Protein AF-A0A4R8FAW3-F1 (afdb_monomer)

Mean predicted aligned error: 11.06 Å

Nearest PDB structures (foldseek):
  8ip4-assembly1_A  TM=4.656E-01  e=1.678E+00  Homo sapiens
  8ts1-assembly1_A  TM=3.922E-01  e=1.394E+00  Homo sapiens
  3v6k-assembly2_J  TM=5.421E-01  e=6.550E+00  Saccharolobus solfataricus P2
  6l97-assembly1_A  TM=4.778E-01  e=5.113E+00  Saccharolobus solfataricus P2
  2ptl-assembly1_A  TM=2.743E-01  e=3.116E+00  Finegoldia magna ATCC 29328

pLDDT: mean 80.19, std 16.82, range [44.03, 96.31]

Secondary structure (DSSP, 8-state):
-----------------PPPEEEEEEEETTS-EEEEEEEHHHHHHHHHHHHHHHHHHSS-SEEEETTEEEEGGGEEEEEEEEPPP----

Sequence (89 aa):
MSDDITADDRLQDTAPDAEPDWILKFTLRGGSTVEWIGSKSAVFGALEELKTHDRATGPLNWFFLPMGAINMGEVRVVTIRPCPPETKP

Structure (mmCIF, N/CA/C/O backbone):
data_AF-A0A4R8FAW3-F1
#
_entry.id   AF-A0A4R8FAW3-F1
#
loop_
_atom_site.group_PDB
_atom_site.id
_atom_site.type_symbol
_atom_site.label_atom_id
_atom_site.label_alt_id
_atom_site.label_comp_id
_atom_site.label_asym_id
_atom_site.label_entity_id
_atom_site.label_seq_id
_atom_site.pdbx_PDB_ins_code
_atom_site.Cartn_x
_atom_site.Cartn_y
_atom_site.Cartn_z
_atom_site.occupancy
_atom_site.B_iso_or_equiv
_atom_site.auth_seq_id
_atom_site.auth_comp_id
_atom_site.auth_asym_id
_atom_site.auth_atom_id
_atom_site.pdbx_PDB_model_num
ATOM 1 N N . MET A 1 1 ? 49.239 -6.848 -44.777 1.00 48.53 1 MET A N 1
ATOM 2 C CA . MET A 1 1 ? 48.955 -7.116 -43.357 1.00 48.53 1 MET A CA 1
ATOM 3 C C . MET A 1 1 ? 47.564 -6.582 -43.126 1.00 48.53 1 MET A C 1
ATOM 5 O O . MET A 1 1 ? 47.383 -5.373 -43.142 1.00 48.53 1 MET A O 1
ATOM 9 N N . SER A 1 2 ? 46.602 -7.497 -43.149 1.00 53.44 2 SER A N 1
ATOM 10 C CA . SER A 1 2 ? 45.180 -7.226 -42.989 1.00 53.44 2 SER A CA 1
ATOM 11 C C . SER A 1 2 ? 44.851 -7.555 -41.549 1.00 53.44 2 SER A C 1
ATOM 13 O O . SER A 1 2 ? 45.001 -8.714 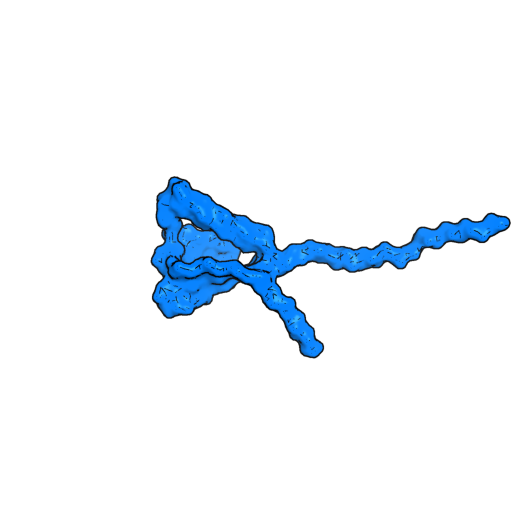-41.180 1.00 53.44 2 SER A O 1
ATOM 15 N N . ASP A 1 3 ? 44.425 -6.567 -40.775 1.00 52.38 3 ASP A N 1
ATOM 16 C CA . ASP A 1 3 ? 43.670 -6.834 -39.561 1.00 52.38 3 ASP A CA 1
ATOM 17 C C . ASP A 1 3 ? 42.347 -6.089 -39.677 1.00 52.38 3 ASP A C 1
ATOM 19 O O . ASP A 1 3 ? 42.269 -4.869 -39.830 1.00 52.38 3 ASP A O 1
ATOM 23 N N . ASP A 1 4 ? 41.343 -6.944 -39.767 1.00 53.47 4 ASP A N 1
ATOM 24 C CA . ASP A 1 4 ? 39.949 -6.748 -40.088 1.00 53.47 4 ASP A CA 1
ATOM 25 C C . ASP A 1 4 ? 39.260 -5.994 -38.944 1.00 53.47 4 ASP A C 1
ATOM 27 O O . ASP A 1 4 ? 39.354 -6.374 -37.775 1.00 53.47 4 ASP A O 1
ATOM 31 N N . ILE A 1 5 ? 38.582 -4.894 -39.271 1.00 60.56 5 ILE A N 1
ATOM 32 C CA . ILE A 1 5 ? 37.716 -4.184 -38.329 1.00 60.56 5 ILE A CA 1
ATOM 33 C C . ILE A 1 5 ? 36.406 -4.965 -38.292 1.00 60.56 5 ILE A C 1
ATOM 35 O O . ILE A 1 5 ? 35.467 -4.656 -39.019 1.00 60.56 5 ILE A O 1
ATOM 39 N N . THR A 1 6 ? 36.327 -5.980 -37.434 1.00 53.25 6 THR A N 1
ATOM 40 C CA . THR A 1 6 ? 35.039 -6.570 -37.053 1.00 53.25 6 THR A CA 1
ATOM 41 C C . THR A 1 6 ? 34.496 -5.801 -35.852 1.00 53.25 6 THR A C 1
ATOM 43 O O . THR A 1 6 ? 34.529 -6.247 -34.707 1.00 53.25 6 THR A O 1
ATOM 46 N N . ALA A 1 7 ? 34.035 -4.581 -36.121 1.00 53.91 7 ALA A N 1
ATOM 47 C CA . ALA A 1 7 ? 33.042 -3.935 -35.283 1.00 53.91 7 ALA A CA 1
ATOM 48 C C . ALA A 1 7 ? 31.690 -4.550 -35.655 1.00 53.91 7 ALA A C 1
ATOM 50 O O . ALA A 1 7 ? 30.985 -3.997 -36.488 1.00 53.91 7 ALA A O 1
ATOM 51 N N . ASP A 1 8 ? 31.369 -5.717 -35.099 1.00 44.03 8 ASP A N 1
ATOM 52 C CA . ASP A 1 8 ? 30.021 -6.262 -35.214 1.00 44.03 8 ASP A CA 1
ATOM 53 C C . ASP A 1 8 ? 29.648 -7.070 -33.966 1.00 44.03 8 ASP A C 1
ATOM 55 O O . ASP A 1 8 ? 30.347 -7.983 -33.525 1.00 44.03 8 ASP A O 1
ATOM 59 N N . ASP A 1 9 ? 28.510 -6.669 -33.416 1.00 46.59 9 ASP A N 1
ATOM 60 C CA . ASP A 1 9 ? 27.541 -7.554 -32.786 1.00 46.59 9 ASP A CA 1
ATOM 61 C C . ASP A 1 9 ? 27.816 -8.114 -31.388 1.00 46.59 9 ASP A C 1
ATOM 63 O O . ASP A 1 9 ? 27.695 -9.303 -31.091 1.00 46.59 9 ASP A O 1
ATOM 67 N N . ARG A 1 10 ? 28.029 -7.198 -30.442 1.00 46.22 10 ARG A N 1
ATOM 68 C CA . ARG A 1 10 ? 27.416 -7.367 -29.119 1.00 46.22 10 ARG A CA 1
ATOM 69 C C . ARG A 1 10 ? 26.595 -6.138 -28.767 1.00 46.22 10 ARG A C 1
ATOM 71 O O . ARG A 1 10 ? 26.874 -5.447 -27.790 1.00 46.22 10 ARG A O 1
ATOM 78 N N . LEU A 1 11 ? 25.531 -5.921 -29.543 1.00 48.16 11 LEU A N 1
ATOM 79 C CA . LEU A 1 11 ? 24.251 -5.500 -28.974 1.00 48.16 11 LEU A CA 1
ATOM 80 C C . LEU A 1 11 ? 23.882 -6.557 -27.923 1.00 48.16 11 LEU A C 1
ATOM 82 O O . LEU A 1 11 ? 23.141 -7.500 -28.182 1.00 48.16 11 LEU A O 1
ATOM 86 N N . GLN A 1 12 ? 24.502 -6.465 -26.742 1.00 49.91 12 GLN A N 1
ATOM 87 C CA . GLN A 1 12 ? 23.947 -7.089 -25.561 1.00 49.91 12 GLN A CA 1
ATOM 88 C C . GLN A 1 12 ? 22.604 -6.415 -25.391 1.00 49.91 12 GLN A C 1
ATOM 90 O O . GLN A 1 12 ? 22.535 -5.230 -25.085 1.00 49.91 12 GLN A O 1
ATOM 95 N N . ASP A 1 13 ? 21.589 -7.195 -25.725 1.00 46.97 13 ASP A N 1
ATOM 96 C CA . ASP A 1 13 ? 20.187 -7.065 -25.401 1.00 46.97 13 ASP A CA 1
ATOM 97 C C . ASP A 1 13 ? 20.050 -6.681 -23.920 1.00 46.97 13 ASP A C 1
ATOM 99 O O . ASP A 1 13 ? 19.784 -7.502 -23.043 1.00 46.97 13 ASP A O 1
ATOM 103 N N . THR A 1 14 ? 20.331 -5.417 -23.603 1.00 47.00 14 THR A N 1
ATOM 104 C CA . THR A 1 14 ? 19.895 -4.776 -22.378 1.00 47.00 14 THR A CA 1
ATOM 105 C C . THR A 1 14 ? 18.409 -4.584 -22.572 1.00 47.00 14 THR A C 1
ATOM 107 O O . THR A 1 14 ? 17.934 -3.493 -22.892 1.00 47.00 14 THR A O 1
ATOM 110 N N . ALA A 1 15 ? 17.661 -5.677 -22.377 1.00 60.09 15 ALA A N 1
ATOM 111 C CA . ALA A 1 15 ? 16.305 -5.574 -21.879 1.00 60.09 15 ALA A CA 1
ATOM 112 C C . ALA A 1 15 ? 16.361 -4.458 -20.828 1.00 60.09 15 ALA A C 1
ATOM 114 O O . ALA A 1 15 ? 17.210 -4.551 -19.931 1.00 60.09 15 ALA A O 1
ATOM 115 N N . PRO A 1 16 ? 15.623 -3.347 -21.020 1.00 53.72 16 PRO A N 1
ATOM 116 C CA . PRO A 1 16 ? 15.755 -2.197 -20.144 1.00 53.72 16 PRO A CA 1
ATOM 117 C C . PRO A 1 16 ? 15.647 -2.727 -18.725 1.00 53.72 16 PRO A C 1
ATOM 119 O O . PRO A 1 16 ? 14.748 -3.530 -18.474 1.00 53.72 16 PRO A O 1
ATOM 122 N N . ASP A 1 17 ? 16.612 -2.363 -17.875 1.00 62.06 17 ASP A N 1
ATOM 123 C CA . ASP A 1 17 ? 16.690 -2.728 -16.459 1.00 62.06 17 ASP A CA 1
ATOM 124 C C . ASP A 1 17 ? 15.407 -2.210 -15.792 1.00 62.06 17 ASP A C 1
ATOM 126 O O . ASP A 1 17 ? 15.341 -1.111 -15.236 1.00 62.06 17 ASP A O 1
ATOM 130 N N . ALA A 1 18 ? 14.315 -2.940 -16.001 1.00 72.06 18 ALA A N 1
ATOM 131 C CA . ALA A 1 18 ? 12.995 -2.560 -15.575 1.00 72.06 18 ALA A CA 1
ATOM 132 C C . ALA A 1 18 ? 13.042 -2.697 -14.067 1.00 72.06 18 ALA A C 1
ATOM 134 O O . ALA A 1 18 ? 13.347 -3.767 -13.533 1.00 72.06 18 ALA A O 1
ATOM 135 N N . GLU A 1 19 ? 12.836 -1.571 -13.391 1.00 82.81 19 GLU A N 1
ATOM 136 C CA . GLU A 1 19 ? 12.862 -1.528 -11.942 1.00 82.81 19 GLU A CA 1
ATOM 137 C C . GLU A 1 19 ? 11.969 -2.652 -11.396 1.00 82.81 19 GLU A C 1
ATOM 139 O O . GLU A 1 19 ? 10.829 -2.777 -11.849 1.00 82.81 19 GLU A O 1
ATOM 144 N N . PRO A 1 20 ? 12.464 -3.486 -10.460 1.00 85.44 20 PRO A N 1
ATOM 145 C CA . PRO A 1 20 ? 11.707 -4.639 -10.008 1.00 85.44 20 PRO A CA 1
ATOM 146 C C . PRO A 1 20 ? 10.372 -4.194 -9.421 1.00 85.44 20 PRO A C 1
ATOM 148 O O . PRO A 1 20 ? 10.295 -3.159 -8.748 1.00 85.44 20 PRO A O 1
ATOM 151 N N . ASP A 1 21 ? 9.349 -5.016 -9.628 1.00 92.69 21 ASP A N 1
ATOM 152 C CA . ASP A 1 21 ? 8.035 -4.792 -9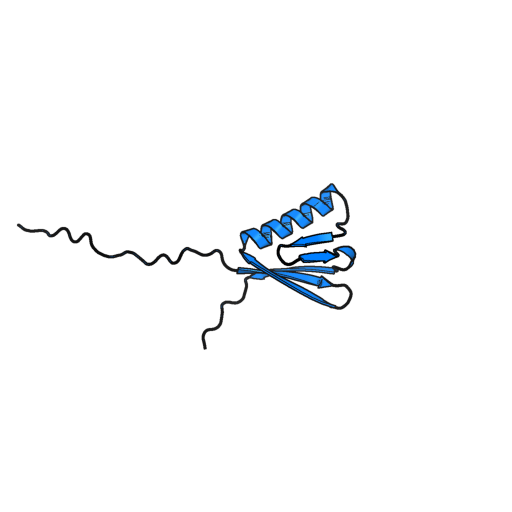.049 1.00 92.69 21 ASP A CA 1
ATOM 153 C C . ASP A 1 21 ? 8.050 -5.015 -7.537 1.00 92.69 21 ASP A C 1
ATOM 155 O O . ASP A 1 21 ? 8.690 -5.924 -6.993 1.00 92.69 21 ASP A O 1
ATOM 159 N N . TRP A 1 22 ? 7.308 -4.167 -6.841 1.00 95.25 22 TRP A N 1
ATOM 160 C CA . TRP A 1 22 ? 7.073 -4.210 -5.409 1.00 95.25 22 TRP A CA 1
ATOM 161 C C . TRP A 1 22 ? 5.578 -4.177 -5.139 1.00 95.25 22 TRP A C 1
ATOM 163 O O . TRP A 1 22 ? 4.786 -3.615 -5.890 1.00 95.25 22 TRP A O 1
ATOM 173 N N . ILE A 1 23 ? 5.203 -4.783 -4.022 1.00 95.38 23 ILE A N 1
ATOM 174 C CA . ILE A 1 23 ? 3.835 -4.843 -3.534 1.00 95.38 23 ILE A CA 1
ATOM 175 C C . ILE A 1 23 ? 3.729 -3.899 -2.344 1.00 95.38 23 ILE A C 1
ATOM 177 O O . ILE A 1 23 ? 4.399 -4.108 -1.329 1.00 95.38 23 ILE A O 1
ATOM 181 N N . LEU A 1 24 ? 2.852 -2.905 -2.448 1.00 95.88 24 LEU A N 1
ATOM 182 C CA . LEU A 1 24 ? 2.342 -2.127 -1.325 1.00 95.88 24 LEU A CA 1
ATOM 183 C C . LEU A 1 24 ? 1.030 -2.755 -0.852 1.00 95.88 24 LEU A C 1
ATOM 185 O O . LEU A 1 24 ? 0.07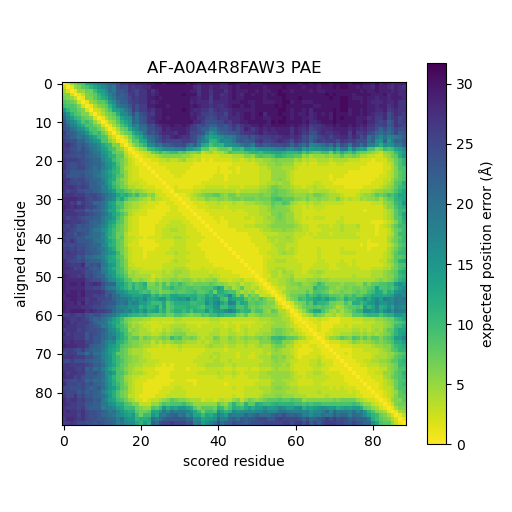2 -2.863 -1.615 1.00 95.88 24 LEU A O 1
ATOM 189 N N . LYS A 1 25 ? 0.981 -3.176 0.410 1.00 96.00 25 LYS A N 1
ATOM 190 C CA . LYS A 1 25 ? -0.163 -3.878 0.996 1.00 96.00 25 LYS A CA 1
ATOM 191 C C . LYS A 1 25 ? -0.731 -3.109 2.179 1.00 96.00 25 LYS A C 1
ATOM 193 O O . LYS A 1 25 ? -0.011 -2.802 3.129 1.00 96.00 25 LYS A O 1
ATOM 198 N N . PHE A 1 26 ? -2.043 -2.914 2.156 1.00 95.31 26 PHE A N 1
ATOM 199 C CA . PHE A 1 26 ? -2.834 -2.329 3.232 1.00 95.31 26 PHE A CA 1
ATOM 200 C C . PHE A 1 26 ? -3.702 -3.413 3.856 1.00 95.31 26 PHE A C 1
ATOM 202 O O . PHE A 1 26 ? -4.434 -4.107 3.152 1.00 95.31 26 PHE A O 1
ATOM 209 N N . THR A 1 27 ? -3.635 -3.557 5.175 1.00 96.31 27 THR A N 1
ATOM 210 C CA . THR A 1 27 ? -4.501 -4.465 5.937 1.00 96.31 27 THR A CA 1
ATOM 211 C C . THR A 1 27 ? -5.536 -3.651 6.696 1.00 96.31 27 THR A C 1
ATOM 213 O O . THR A 1 27 ? -5.174 -2.792 7.505 1.00 96.31 27 THR A O 1
ATOM 216 N N . LEU A 1 28 ? -6.813 -3.918 6.434 1.00 95.06 28 LEU A N 1
ATOM 217 C CA . LEU A 1 28 ? -7.943 -3.185 6.998 1.00 95.06 28 LEU A CA 1
ATOM 218 C C . LEU A 1 28 ? -8.383 -3.757 8.352 1.00 95.06 28 LEU A C 1
ATOM 220 O O . LEU A 1 28 ? -8.068 -4.893 8.710 1.00 95.06 28 LEU A O 1
ATOM 224 N N . ARG A 1 29 ? -9.168 -2.984 9.108 1.00 91.50 29 ARG A N 1
ATOM 225 C CA . ARG A 1 29 ? -9.684 -3.335 10.440 1.00 91.50 29 ARG A CA 1
ATOM 226 C C . ARG A 1 29 ? -10.512 -4.630 10.460 1.00 91.50 29 ARG A C 1
ATOM 228 O O . ARG A 1 29 ? -10.558 -5.267 11.509 1.00 91.50 29 ARG A O 1
ATOM 235 N N . GLY A 1 30 ? -11.086 -5.037 9.325 1.00 90.56 30 GLY A N 1
ATOM 236 C CA . GLY A 1 30 ? -11.795 -6.311 9.129 1.00 90.56 30 GLY A CA 1
ATOM 237 C C . GLY A 1 30 ? -10.934 -7.486 8.640 1.00 90.56 30 GLY A C 1
ATOM 238 O O . GLY A 1 30 ? -11.477 -8.541 8.337 1.00 90.56 30 GLY A O 1
ATOM 239 N N . GLY A 1 31 ? -9.613 -7.317 8.520 1.00 91.12 31 GLY A N 1
ATOM 240 C CA . GLY A 1 31 ? -8.688 -8.349 8.031 1.00 91.12 31 GLY A CA 1
ATOM 241 C C . GLY A 1 31 ? -8.555 -8.422 6.506 1.00 91.12 31 GLY A C 1
ATOM 242 O O . GLY A 1 31 ? -7.602 -9.022 6.015 1.00 91.12 31 GLY A O 1
ATOM 243 N N . SER A 1 32 ? -9.450 -7.774 5.754 1.00 94.62 32 SER A N 1
ATOM 244 C CA . SER A 1 32 ? -9.327 -7.620 4.301 1.00 94.62 32 SER A CA 1
ATOM 245 C C . SER A 1 32 ? -8.043 -6.887 3.920 1.00 94.62 32 SER A C 1
ATOM 247 O O . SER A 1 32 ? -7.590 -5.990 4.636 1.00 94.62 32 SER A O 1
ATOM 249 N N . THR A 1 33 ? -7.482 -7.236 2.764 1.00 94.88 33 THR A N 1
ATOM 250 C CA . THR A 1 33 ? -6.244 -6.633 2.267 1.00 94.88 33 THR A CA 1
ATOM 251 C C . THR A 1 33 ? -6.432 -6.026 0.890 1.00 94.88 33 THR A C 1
ATOM 253 O O . THR A 1 33 ? -7.067 -6.634 0.031 1.00 94.88 33 THR A O 1
ATOM 256 N N . VAL A 1 34 ? -5.826 -4.862 0.676 1.00 92.62 34 VAL A N 1
ATOM 257 C CA . VAL A 1 34 ? -5.695 -4.225 -0.638 1.00 92.62 34 VAL A CA 1
ATOM 258 C C . VAL A 1 34 ? -4.219 -4.233 -1.004 1.00 92.62 34 VAL A C 1
ATOM 260 O O . VAL A 1 34 ? -3.387 -3.797 -0.207 1.00 92.62 34 VAL A O 1
ATOM 263 N N . GLU A 1 35 ? -3.895 -4.756 -2.181 1.00 94.50 35 GLU A N 1
ATOM 264 C CA . GLU A 1 35 ? -2.527 -4.827 -2.692 1.00 94.50 35 GLU A CA 1
ATOM 265 C C . GLU A 1 35 ? -2.418 -4.006 -3.977 1.00 94.50 35 GLU A C 1
ATOM 267 O O . GLU A 1 35 ? -3.288 -4.067 -4.847 1.00 94.50 35 GLU A O 1
ATOM 272 N N . TRP A 1 36 ? -1.347 -3.228 -4.080 1.00 94.50 36 TRP A N 1
ATOM 273 C CA . TRP A 1 36 ? -0.970 -2.502 -5.283 1.00 94.50 36 TRP A CA 1
ATOM 274 C C . TRP A 1 36 ? 0.440 -2.915 -5.690 1.00 94.50 36 TRP A C 1
ATOM 276 O O . TRP A 1 36 ? 1.349 -2.919 -4.859 1.00 94.50 36 TRP A O 1
ATOM 286 N N . ILE A 1 37 ? 0.594 -3.275 -6.963 1.00 93.19 37 ILE A N 1
ATOM 287 C CA . ILE A 1 37 ? 1.876 -3.614 -7.574 1.00 93.19 37 ILE A CA 1
ATOM 288 C C . ILE A 1 37 ? 2.347 -2.406 -8.375 1.00 93.19 37 ILE A C 1
ATOM 290 O O . ILE A 1 37 ? 1.595 -1.858 -9.184 1.00 93.19 37 ILE A O 1
ATOM 294 N N . GLY A 1 38 ? 3.582 -1.993 -8.139 1.00 92.06 38 GLY A N 1
ATOM 295 C CA . GLY A 1 38 ? 4.237 -0.939 -8.896 1.00 92.06 38 GLY A CA 1
ATOM 296 C C . GLY A 1 38 ? 5.746 -1.066 -8.790 1.00 92.06 38 GLY A C 1
ATOM 297 O O . GLY A 1 38 ? 6.257 -1.890 -8.032 1.00 92.06 38 GLY A O 1
ATOM 298 N N . SER A 1 39 ? 6.465 -0.222 -9.519 1.00 92.81 39 SER A N 1
ATOM 299 C CA . SER A 1 39 ? 7.920 -0.211 -9.444 1.00 92.81 39 SER A CA 1
ATOM 300 C C . SER A 1 39 ? 8.400 0.136 -8.028 1.00 92.81 39 SER A C 1
ATOM 302 O O . SER A 1 39 ? 7.689 0.787 -7.247 1.00 92.81 39 SER A O 1
ATOM 304 N N . LYS A 1 40 ? 9.617 -0.290 -7.672 1.00 92.44 40 LYS A N 1
ATOM 305 C CA . LYS A 1 40 ? 10.205 -0.005 -6.354 1.00 92.44 40 LYS A CA 1
ATOM 306 C C . LYS A 1 40 ? 10.112 1.485 -5.993 1.00 92.44 40 LYS A C 1
ATOM 308 O O . LYS A 1 40 ? 9.611 1.812 -4.920 1.00 92.44 40 LYS A O 1
ATOM 313 N N . SER A 1 41 ? 10.543 2.391 -6.864 1.00 93.06 41 SER A N 1
ATOM 314 C CA . SER A 1 41 ? 10.507 3.835 -6.620 1.00 93.06 41 SER A C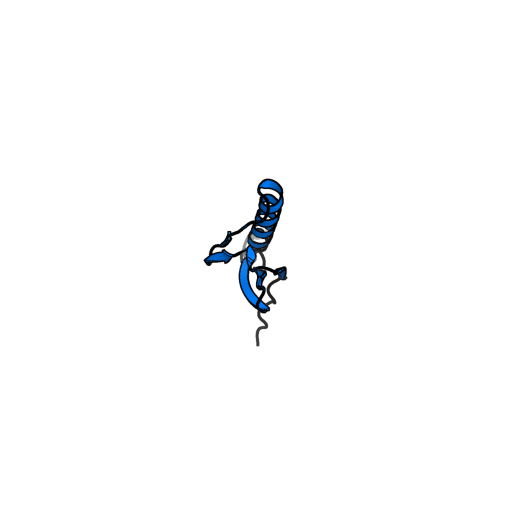A 1
ATOM 315 C C . SER A 1 41 ? 9.089 4.350 -6.369 1.00 93.06 41 SER A C 1
ATOM 317 O O . SER A 1 41 ? 8.891 5.124 -5.433 1.00 93.06 41 SER A O 1
ATOM 319 N N . ALA A 1 42 ? 8.094 3.865 -7.116 1.00 93.44 42 ALA A N 1
ATOM 320 C CA . ALA A 1 42 ? 6.697 4.248 -6.936 1.00 93.44 42 ALA A CA 1
ATOM 321 C C . ALA A 1 42 ? 6.144 3.787 -5.576 1.00 93.44 42 ALA A C 1
ATOM 323 O O . ALA A 1 42 ? 5.525 4.573 -4.856 1.00 93.44 42 ALA A O 1
ATOM 324 N N . VAL A 1 43 ? 6.415 2.539 -5.182 1.00 94.56 43 VAL A N 1
ATOM 325 C CA . VAL A 1 43 ? 5.974 1.984 -3.890 1.00 94.56 43 VAL A CA 1
ATOM 326 C C . VAL A 1 43 ? 6.631 2.702 -2.710 1.00 94.56 43 VAL A C 1
ATOM 328 O O . VAL A 1 43 ? 5.956 3.039 -1.734 1.00 94.56 43 VAL A O 1
ATOM 331 N N . PHE A 1 44 ? 7.938 2.963 -2.784 1.00 93.44 44 PHE A N 1
ATOM 332 C CA . PHE A 1 44 ? 8.650 3.688 -1.729 1.00 93.44 44 PHE A CA 1
ATOM 333 C C . PHE A 1 44 ? 8.244 5.165 -1.672 1.00 93.44 44 PHE A C 1
ATOM 335 O O . PHE A 1 44 ? 8.077 5.695 -0.575 1.00 93.44 44 PHE A O 1
ATOM 342 N N . GLY A 1 45 ? 8.030 5.809 -2.821 1.00 93.56 45 GLY A N 1
ATOM 343 C CA . GLY A 1 45 ? 7.530 7.182 -2.897 1.00 93.56 45 GLY A CA 1
ATOM 344 C C . GLY A 1 45 ? 6.155 7.328 -2.244 1.00 93.56 45 GLY A C 1
ATOM 345 O O . GLY A 1 45 ? 5.973 8.191 -1.389 1.00 93.56 45 GLY A O 1
ATOM 346 N N . ALA A 1 46 ? 5.228 6.417 -2.551 1.00 92.56 46 ALA A N 1
ATOM 347 C CA . ALA A 1 46 ? 3.905 6.365 -1.929 1.00 92.56 46 ALA A CA 1
ATOM 348 C C . ALA A 1 46 ? 3.982 6.201 -0.397 1.00 92.56 46 ALA A C 1
ATOM 350 O O . ALA A 1 46 ? 3.237 6.838 0.348 1.00 92.56 46 ALA A O 1
ATOM 351 N N . LEU A 1 47 ? 4.909 5.371 0.097 1.00 90.94 47 LEU A N 1
ATOM 352 C CA . LEU A 1 47 ? 5.116 5.186 1.534 1.00 90.94 47 LEU A CA 1
ATOM 353 C C . LEU A 1 47 ? 5.687 6.443 2.214 1.00 90.94 47 LEU A C 1
ATOM 355 O O . LEU A 1 47 ? 5.288 6.769 3.333 1.00 90.94 47 LEU A O 1
ATOM 359 N N . GLU A 1 48 ? 6.620 7.143 1.570 1.00 91.44 48 GLU A N 1
ATOM 360 C CA . GLU A 1 48 ? 7.180 8.402 2.082 1.00 91.44 48 GLU A CA 1
ATOM 361 C C . GLU A 1 48 ? 6.141 9.529 2.103 1.00 91.44 48 GLU A C 1
ATOM 363 O O . GLU A 1 48 ? 6.063 10.280 3.080 1.00 91.44 48 GLU A O 1
ATOM 368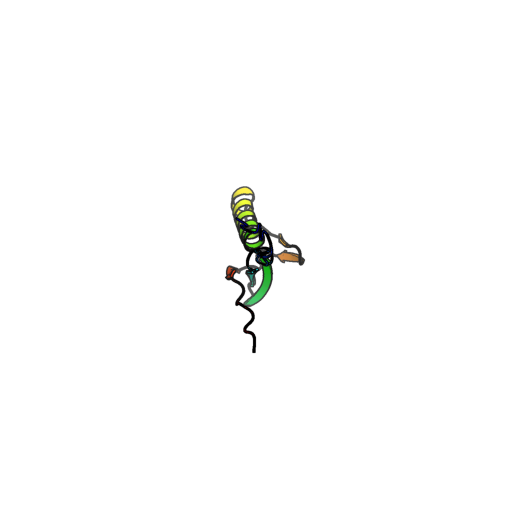 N N . GLU A 1 49 ? 5.290 9.613 1.080 1.00 88.94 49 GLU A N 1
ATOM 369 C CA . GLU A 1 49 ? 4.176 10.561 1.039 1.00 88.94 49 GLU A CA 1
ATOM 370 C C . GLU A 1 49 ? 3.204 10.326 2.200 1.00 88.94 49 GLU A C 1
ATOM 372 O O . GLU A 1 49 ? 2.816 11.283 2.881 1.00 88.94 49 GLU A O 1
ATOM 377 N N . LEU A 1 50 ? 2.879 9.057 2.476 1.00 86.62 50 LEU A N 1
ATOM 378 C CA . LEU A 1 50 ? 2.007 8.667 3.581 1.00 86.62 50 LEU A CA 1
ATOM 379 C C . LEU A 1 50 ? 2.568 9.116 4.941 1.00 86.62 50 LEU A C 1
ATOM 381 O O . LEU A 1 50 ? 1.845 9.701 5.746 1.00 86.62 50 LEU A O 1
ATOM 385 N N . LYS A 1 51 ? 3.868 8.896 5.186 1.00 84.62 51 LYS A N 1
ATOM 386 C CA . LYS A 1 51 ? 4.539 9.336 6.425 1.00 84.62 51 LYS A CA 1
ATOM 387 C C . LYS A 1 51 ? 4.606 10.858 6.540 1.00 84.62 51 LYS A C 1
ATOM 389 O O . LYS A 1 51 ? 4.432 11.412 7.624 1.00 84.62 51 LYS A O 1
ATOM 394 N N . THR A 1 52 ? 4.900 11.532 5.430 1.00 85.06 52 THR A N 1
ATOM 395 C CA . THR A 1 52 ? 5.035 12.991 5.389 1.00 85.06 52 THR A CA 1
ATOM 396 C C . THR A 1 52 ? 3.717 13.670 5.729 1.00 85.06 52 THR A C 1
ATOM 398 O O . THR A 1 52 ? 3.693 14.586 6.553 1.00 85.06 52 THR A O 1
ATOM 401 N N . HIS A 1 53 ? 2.616 13.203 5.142 1.00 79.75 53 HIS A N 1
ATOM 402 C CA . HIS A 1 53 ? 1.302 13.778 5.402 1.00 79.75 53 HIS A CA 1
ATOM 403 C C . HIS A 1 53 ? 0.808 13.524 6.829 1.00 79.75 53 HIS A C 1
ATOM 405 O O . HIS A 1 53 ? 0.273 14.451 7.442 1.00 79.75 53 HIS A O 1
ATOM 411 N N . ASP A 1 54 ? 1.034 12.323 7.375 1.00 74.81 54 ASP A N 1
ATOM 412 C CA . ASP A 1 54 ? 0.696 12.012 8.772 1.00 74.81 54 ASP A CA 1
ATOM 413 C C . ASP A 1 54 ? 1.399 12.984 9.735 1.00 74.81 54 ASP A C 1
ATOM 415 O O . ASP A 1 54 ? 0.790 13.559 10.640 1.00 74.81 54 ASP A O 1
ATOM 419 N N . ARG A 1 55 ? 2.675 13.283 9.458 1.00 71.19 55 ARG A N 1
ATOM 420 C CA . ARG A 1 55 ? 3.466 14.237 10.242 1.00 71.19 55 ARG A CA 1
ATOM 421 C C . ARG A 1 55 ? 3.025 15.694 10.068 1.00 71.19 55 ARG A C 1
ATOM 423 O O . ARG A 1 55 ? 3.126 16.464 11.021 1.00 71.19 55 ARG A O 1
ATOM 430 N N . ALA A 1 56 ? 2.608 16.095 8.868 1.00 74.38 56 ALA A N 1
ATOM 431 C CA . ALA A 1 56 ? 2.305 17.492 8.548 1.00 74.38 56 ALA A CA 1
ATOM 432 C C . ALA A 1 56 ? 0.866 17.906 8.896 1.00 74.38 56 ALA A C 1
ATOM 434 O O . ALA A 1 56 ? 0.636 19.054 9.271 1.00 74.38 56 ALA A O 1
ATOM 435 N N . THR A 1 57 ? -0.098 16.992 8.756 1.00 71.69 57 THR A N 1
ATOM 436 C CA . THR A 1 57 ? -1.538 17.311 8.803 1.00 71.69 57 THR A CA 1
ATOM 437 C C . THR A 1 57 ? -2.328 16.502 9.833 1.00 71.69 57 THR A C 1
ATOM 439 O O . THR A 1 57 ? -3.515 16.761 10.028 1.00 71.69 57 THR A O 1
ATOM 442 N N . GLY A 1 58 ? -1.674 15.576 10.542 1.00 67.81 58 GLY A N 1
ATOM 443 C CA . GLY A 1 58 ? -2.344 14.603 11.400 1.00 67.81 58 GLY A CA 1
ATOM 444 C C . GLY A 1 58 ? -2.859 13.397 10.603 1.00 67.81 58 GLY A C 1
ATOM 445 O O . GLY A 1 58 ? -2.484 13.229 9.441 1.00 67.81 58 GLY A O 1
ATOM 446 N N . PRO A 1 59 ? -3.714 12.549 11.208 1.00 69.19 59 PRO A N 1
ATOM 447 C CA . PRO A 1 59 ? -4.110 11.275 10.617 1.00 69.19 59 PRO A CA 1
ATOM 448 C C . PRO A 1 59 ? -4.743 11.462 9.238 1.00 69.19 59 PRO A C 1
ATOM 450 O O . PRO A 1 59 ? -5.766 12.139 9.095 1.00 69.19 59 PRO A O 1
ATOM 453 N N . LEU A 1 60 ? -4.152 10.833 8.222 1.00 76.75 60 LEU A N 1
ATOM 454 C CA . LEU A 1 60 ? -4.716 10.829 6.878 1.00 76.75 60 LEU A CA 1
ATOM 455 C C . LEU A 1 60 ? -6.067 10.097 6.892 1.00 76.75 60 LEU A C 1
ATOM 457 O O . LEU A 1 60 ? -6.156 8.996 7.427 1.00 76.75 60 LEU A O 1
ATOM 461 N N . ASN A 1 61 ? -7.106 10.669 6.275 1.00 82.50 61 ASN A N 1
ATOM 462 C CA . ASN A 1 61 ? -8.397 9.982 6.111 1.00 82.50 61 ASN A CA 1
ATOM 463 C C . ASN A 1 61 ? -8.454 9.163 4.815 1.00 82.50 61 ASN A C 1
ATOM 465 O O . ASN A 1 61 ? -8.957 8.045 4.816 1.00 82.50 61 ASN A O 1
ATOM 469 N N . TRP A 1 62 ? -7.914 9.690 3.714 1.00 89.62 62 TRP A N 1
ATOM 470 C CA . TRP A 1 62 ? -7.937 9.041 2.402 1.00 89.62 62 TRP A CA 1
ATOM 471 C C . TRP A 1 62 ? -6.569 9.118 1.738 1.00 89.62 62 TRP A C 1
ATOM 473 O O . TRP A 1 62 ? -5.994 10.199 1.653 1.00 89.62 62 TRP A O 1
ATOM 483 N N . PHE A 1 63 ? -6.074 7.979 1.261 1.00 90.25 63 PHE A N 1
ATOM 484 C CA . PHE A 1 63 ? -4.829 7.861 0.509 1.00 90.25 63 PHE A CA 1
ATOM 485 C C . PHE A 1 63 ? -5.125 7.463 -0.935 1.00 90.25 63 PHE A C 1
ATOM 487 O O . PHE A 1 63 ? -5.885 6.523 -1.167 1.00 90.25 63 PHE A O 1
ATOM 494 N N . PHE A 1 64 ? -4.545 8.170 -1.901 1.00 87.94 64 PHE A N 1
ATOM 495 C CA . PHE A 1 64 ? -4.850 7.993 -3.318 1.00 87.94 64 PHE A CA 1
ATOM 496 C C . PHE A 1 64 ? -3.709 7.262 -4.022 1.00 87.94 64 PHE A C 1
ATOM 498 O O . PHE A 1 64 ? -2.560 7.686 -3.985 1.00 87.94 64 PHE A O 1
ATOM 505 N N . LEU A 1 65 ? -4.049 6.158 -4.677 1.00 87.56 65 LEU A N 1
ATOM 506 C CA . LEU A 1 65 ? -3.167 5.351 -5.509 1.00 87.56 65 LEU A CA 1
ATOM 507 C C . LEU A 1 65 ? -3.689 5.338 -6.950 1.00 87.56 65 LEU A C 1
ATOM 509 O O . LEU A 1 65 ? -4.876 5.592 -7.173 1.00 87.56 65 LEU A O 1
ATOM 513 N N . PRO A 1 66 ? -2.861 4.958 -7.939 1.00 84.81 66 PRO A N 1
ATOM 514 C CA . PRO A 1 66 ? -3.307 4.865 -9.329 1.00 84.81 66 PRO A CA 1
ATOM 515 C C . PRO A 1 66 ? -4.554 3.990 -9.533 1.00 84.81 66 PRO A C 1
ATOM 517 O O . PRO A 1 66 ? -5.356 4.258 -10.420 1.00 84.81 66 PRO A O 1
ATOM 520 N N . MET A 1 67 ? -4.739 2.957 -8.702 1.00 83.31 67 MET A N 1
ATOM 521 C CA . MET A 1 67 ? -5.873 2.030 -8.811 1.00 83.31 67 MET A CA 1
ATOM 522 C C . MET A 1 67 ? -7.115 2.448 -8.010 1.00 83.31 67 MET A C 1
ATOM 524 O O . MET A 1 67 ? -8.142 1.777 -8.092 1.00 83.31 67 MET A O 1
ATOM 528 N N . GLY A 1 68 ? -7.046 3.525 -7.221 1.00 87.56 68 GLY A N 1
ATOM 529 C CA . GLY A 1 68 ? -8.172 3.996 -6.417 1.00 87.56 68 GLY A CA 1
ATOM 530 C C . GLY A 1 68 ? -7.760 4.681 -5.117 1.00 87.56 68 GLY A C 1
ATOM 531 O O . GLY A 1 68 ? -6.596 4.994 -4.892 1.00 87.56 68 GLY A O 1
ATOM 532 N N . ALA A 1 69 ? -8.736 4.909 -4.242 1.00 90.31 69 ALA A N 1
ATOM 533 C CA . ALA A 1 69 ? -8.524 5.538 -2.944 1.00 90.31 69 ALA A CA 1
ATOM 534 C C . ALA A 1 69 ? -8.726 4.538 -1.799 1.00 90.31 69 ALA A C 1
ATOM 536 O O . ALA A 1 69 ? -9.631 3.704 -1.836 1.00 90.31 69 ALA A O 1
ATOM 537 N N . ILE A 1 70 ? -7.904 4.652 -0.761 1.00 91.94 70 ILE A N 1
ATOM 538 C CA . ILE A 1 70 ? -7.944 3.824 0.443 1.00 91.94 70 ILE A CA 1
ATOM 539 C C . ILE A 1 70 ? -8.337 4.703 1.623 1.00 91.94 70 ILE A C 1
ATOM 541 O O . ILE A 1 70 ? -7.704 5.727 1.877 1.00 91.94 70 ILE A O 1
ATOM 545 N N . ASN A 1 71 ? -9.369 4.293 2.363 1.00 91.25 71 ASN A N 1
ATOM 546 C CA . ASN A 1 71 ? -9.715 4.934 3.627 1.00 91.25 71 ASN A CA 1
ATOM 547 C C . ASN A 1 71 ? -8.681 4.536 4.685 1.00 91.25 71 ASN A C 1
ATOM 549 O O . ASN A 1 71 ? -8.687 3.408 5.181 1.00 91.25 71 ASN A O 1
ATOM 553 N N . MET A 1 72 ? -7.804 5.467 5.034 1.00 91.69 72 MET A N 1
ATOM 554 C CA . MET A 1 72 ? -6.719 5.245 5.984 1.00 91.69 72 MET A CA 1
ATOM 555 C C . MET A 1 72 ? -7.214 5.110 7.430 1.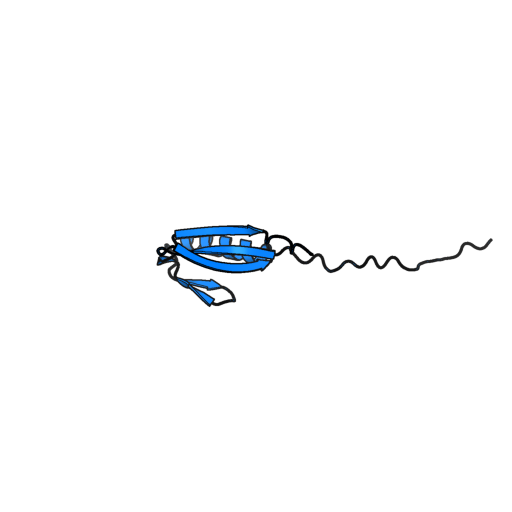00 91.69 72 MET A C 1
ATOM 557 O O . MET A 1 72 ? -6.542 4.461 8.227 1.00 91.69 72 MET A O 1
ATOM 561 N N . GLY A 1 73 ? -8.420 5.592 7.754 1.00 90.12 73 GLY A N 1
ATOM 562 C CA . GLY A 1 73 ? -9.064 5.341 9.051 1.00 90.12 73 GLY A CA 1
ATOM 563 C C . GLY A 1 73 ? -9.420 3.867 9.287 1.00 90.12 73 GLY A C 1
ATOM 564 O O . GLY A 1 73 ? -9.530 3.423 10.432 1.00 90.12 73 GLY A O 1
ATOM 565 N N . GLU A 1 74 ? -9.545 3.086 8.210 1.00 92.00 74 GLU A N 1
ATOM 566 C CA . GLU A 1 74 ? -9.783 1.642 8.266 1.00 92.00 74 GLU A CA 1
ATOM 567 C C . GLU A 1 74 ? -8.487 0.821 8.205 1.00 92.00 74 GLU A C 1
ATOM 569 O O . GLU A 1 74 ? -8.517 -0.384 8.464 1.00 92.00 74 GLU A O 1
ATOM 574 N N . VAL A 1 75 ? -7.342 1.434 7.890 1.00 93.06 75 VAL A N 1
ATOM 575 C CA . VAL A 1 75 ? -6.057 0.737 7.753 1.00 93.06 75 VAL A CA 1
ATOM 576 C C . VAL A 1 75 ? -5.421 0.521 9.124 1.00 93.06 75 VAL A C 1
ATOM 578 O O . VAL A 1 75 ? -5.264 1.442 9.919 1.00 93.06 75 VAL A O 1
ATOM 581 N N . ARG A 1 76 ? -5.011 -0.719 9.401 1.00 92.56 76 ARG A N 1
ATOM 582 C CA . ARG A 1 76 ? -4.251 -1.079 10.608 1.00 92.56 76 ARG A CA 1
ATOM 583 C C . ARG A 1 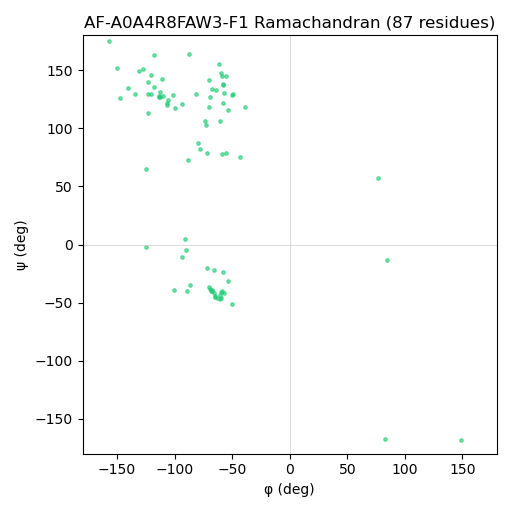76 ? -2.762 -1.222 10.355 1.00 92.56 76 ARG A C 1
ATOM 585 O O . ARG A 1 76 ? -1.962 -0.883 11.219 1.00 92.56 76 ARG A O 1
ATOM 592 N N . VAL A 1 77 ? -2.400 -1.800 9.214 1.00 92.62 77 VAL A N 1
ATOM 593 C CA . VAL A 1 77 ? -1.010 -2.128 8.891 1.00 92.62 77 VAL A CA 1
ATOM 594 C C . VAL A 1 77 ? -0.756 -1.825 7.425 1.00 92.62 77 VAL A C 1
ATOM 596 O O . VAL A 1 77 ? -1.548 -2.215 6.564 1.00 92.62 77 VAL A O 1
ATOM 599 N N . VAL A 1 78 ? 0.372 -1.173 7.160 1.00 93.75 78 VAL A N 1
ATOM 600 C CA . VAL A 1 78 ? 0.932 -0.996 5.822 1.00 93.75 78 VAL A CA 1
ATOM 601 C C . VAL A 1 78 ? 2.241 -1.773 5.758 1.00 93.75 78 VAL A C 1
ATOM 603 O O . VAL A 1 78 ? 3.102 -1.615 6.623 1.00 93.75 78 VAL A O 1
ATOM 606 N N . THR A 1 79 ? 2.392 -2.626 4.751 1.00 95.44 79 THR A N 1
ATOM 607 C CA . THR A 1 79 ? 3.623 -3.390 4.511 1.00 95.44 79 THR A CA 1
ATOM 608 C C . THR A 1 79 ? 4.048 -3.260 3.062 1.00 95.44 79 THR A C 1
ATOM 610 O O . THR A 1 79 ? 3.195 -3.187 2.179 1.00 95.44 79 THR A O 1
ATOM 613 N N . ILE A 1 80 ? 5.354 -3.313 2.820 1.00 95.75 80 ILE A N 1
ATOM 614 C CA . ILE A 1 80 ? 5.919 -3.410 1.476 1.00 95.75 80 ILE A CA 1
ATOM 615 C C . ILE A 1 80 ? 6.757 -4.676 1.352 1.00 95.75 80 ILE A C 1
ATOM 617 O O . ILE A 1 80 ? 7.396 -5.097 2.318 1.00 95.75 80 ILE A O 1
ATOM 621 N N . ARG A 1 81 ? 6.765 -5.283 0.168 1.00 94.81 81 ARG A N 1
ATOM 622 C CA . ARG A 1 81 ? 7.649 -6.410 -0.156 1.00 94.81 81 ARG A CA 1
ATOM 623 C C . ARG A 1 81 ? 7.982 -6.424 -1.648 1.00 94.81 81 ARG A C 1
ATOM 625 O O . ARG A 1 81 ? 7.141 -5.987 -2.430 1.00 94.81 81 ARG A O 1
ATOM 632 N N . PRO A 1 82 ? 9.146 -6.951 -2.058 1.00 94.25 82 PRO A N 1
ATOM 633 C CA . PRO A 1 82 ? 9.386 -7.274 -3.460 1.00 94.25 82 PRO A CA 1
ATOM 634 C C . PRO A 1 82 ? 8.303 -8.222 -3.989 1.00 94.25 82 PRO A C 1
ATOM 636 O O . PRO A 1 82 ? 7.826 -9.094 -3.248 1.00 94.25 82 PRO A O 1
ATOM 639 N N . CYS A 1 83 ? 7.919 -8.064 -5.254 1.00 89.88 83 CYS A N 1
ATOM 640 C CA . CYS A 1 83 ? 7.077 -9.042 -5.927 1.00 89.88 83 CYS A CA 1
ATOM 641 C C . CYS A 1 83 ? 7.882 -10.345 -6.099 1.00 89.88 83 CYS A C 1
ATOM 643 O O . CYS A 1 83 ? 9.058 -10.281 -6.475 1.00 89.88 83 CYS A O 1
ATOM 645 N N . PRO A 1 84 ? 7.320 -11.527 -5.785 1.00 81.38 84 PRO A N 1
ATOM 646 C CA . PRO A 1 84 ? 7.996 -12.783 -6.072 1.00 81.38 84 PRO A CA 1
ATOM 647 C C . PRO A 1 8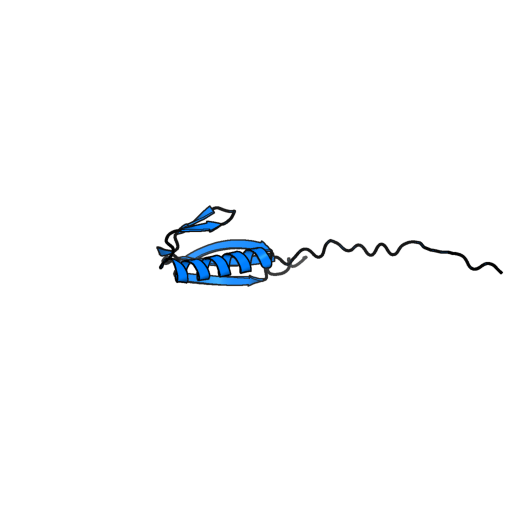4 ? 8.290 -12.872 -7.575 1.00 81.38 84 PRO A C 1
ATOM 649 O O . PRO A 1 84 ? 7.413 -12.521 -8.365 1.00 81.38 84 PRO A O 1
ATOM 652 N N . PRO A 1 85 ? 9.475 -13.351 -7.988 1.00 73.88 85 PRO A N 1
ATOM 653 C CA . PRO A 1 85 ? 9.708 -13.623 -9.398 1.00 73.88 85 PRO A CA 1
ATOM 654 C C . PRO A 1 85 ? 8.661 -14.628 -9.885 1.00 73.88 85 PRO A C 1
ATOM 656 O O . PRO A 1 85 ? 8.369 -15.602 -9.179 1.00 73.88 85 PRO A O 1
ATOM 659 N N . GLU A 1 86 ? 8.096 -14.399 -11.075 1.00 68.06 86 GLU A N 1
ATOM 660 C CA . GLU A 1 86 ? 7.255 -15.402 -11.724 1.00 68.06 86 GLU A CA 1
ATOM 661 C C . GLU A 1 86 ? 8.056 -16.702 -11.801 1.00 68.06 86 GLU A C 1
ATOM 663 O O . GLU A 1 86 ? 9.122 -16.779 -12.417 1.00 68.06 86 GLU A O 1
ATOM 668 N N . THR A 1 87 ? 7.572 -17.730 -11.109 1.00 53.69 87 THR A N 1
ATOM 669 C CA . THR A 1 87 ? 8.154 -19.061 -11.214 1.00 53.69 87 THR A CA 1
ATOM 670 C C . THR A 1 87 ? 7.744 -19.584 -12.579 1.00 53.69 87 THR A C 1
ATOM 672 O O . THR A 1 87 ? 6.590 -19.955 -12.784 1.00 53.69 87 THR A O 1
ATOM 675 N N . LYS A 1 88 ? 8.672 -19.555 -13.544 1.00 48.84 88 LYS A N 1
ATOM 676 C CA . LYS A 1 88 ? 8.474 -20.271 -14.805 1.00 48.84 88 LYS A CA 1
ATOM 677 C C . LYS A 1 88 ? 8.245 -21.758 -14.481 1.00 48.84 88 LYS A C 1
ATOM 679 O O . LYS A 1 88 ? 9.021 -22.294 -13.685 1.00 48.84 88 LYS A O 1
ATOM 684 N N . PRO A 1 89 ? 7.197 -22.388 -15.040 1.00 57.09 89 PRO A N 1
ATOM 685 C CA . PRO A 1 89 ? 7.007 -23.831 -14.943 1.00 57.09 89 PRO A CA 1
ATOM 686 C C . PRO A 1 89 ? 8.134 -24.604 -15.638 1.00 57.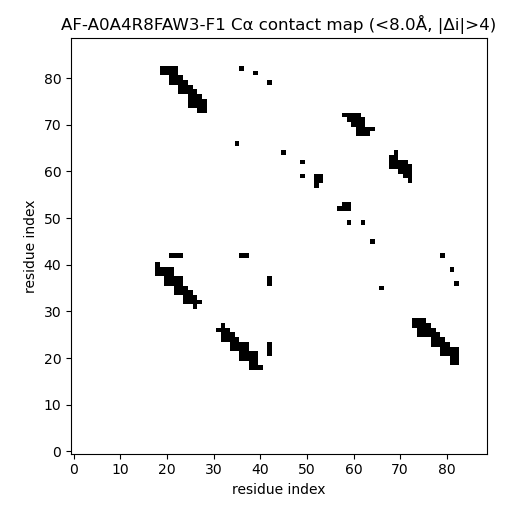09 89 PRO A C 1
ATOM 688 O O . PRO A 1 89 ? 8.738 -24.054 -16.592 1.00 57.09 89 PRO A O 1
#

Radius of gyration: 21.47 Å; Cα contacts (8 Å, |Δi|>4): 102; chains: 1; bounding box: 61×41×55 Å

Organism: NCBI:txid364297

Solvent-accessible surface area (backbone atoms only — not comparable to full-atom values): 5674 Å² total; per-residue (Å²): 139,88,82,80,87,78,88,74,86,77,82,69,81,68,66,71,87,68,66,59,51,20,34,39,35,40,32,32,79,85,70,52,72,51,77,47,78,40,38,44,68,58,45,52,50,54,51,50,50,53,54,49,45,36,73,73,74,40,84,58,57,69,46,81,51,100,91,47,74,44,59,41,79,44,47,74,46,79,50,75,44,73,51,77,76,83,78,78,130

Foldseek 3Di:
DDDDPPPDDPPVPPPPPQAFKKWKWFQFQVRDIDIDIDGPCLNVVLVVVCVVCCVPPNQDQWRADPVGIDGSVGTDDIDMDTDPPPDDD